Protein AF-A0A828Q0C2-F1 (afdb_monomer)

Foldseek 3Di:
DPPLDDDDVVQFKDWDQDPNDIDIDTPVVSVVVCLQVWDKDKAWQDDPPVVVVVVQVVVCVVVVDHDTDMDIDHDDPDDSDDDDDD

Nearest PDB structures (foldseek):
  1knv-assembly1_B  TM=3.977E-01  e=9.276E-01  Geobacillus stearothermophilus
  3v1z-assembly1_A  TM=3.594E-01  e=3.385E+00  Geobacillus stearothermophilus

Secondary structure (DSSP, 8-state):
---SPPPPGGGTEEEEEETTEEEEEE-HHHHHHHHHTT--EEEES--S-HHHHHHHHHHHHHH-S----EEEE--SSS--SPP---

Sequence (86 aa):
MYKGKKVPKEYYVESYNDLGTLRYKFKEEELYCLMRDGATLIANGIVNEPAIDIFSQEIAKFTKCHIFSSLYVAFNTQRSFKSRLW

Organism: NCBI:txid754256

Structure (mmCIF, N/CA/C/O backbone):
data_AF-A0A828Q0C2-F1
#
_entry.id   AF-A0A828Q0C2-F1
#
loop_
_atom_site.group_PDB
_atom_site.id
_atom_site.type_symbol
_atom_site.label_atom_id
_atom_site.label_alt_id
_atom_site.label_comp_id
_atom_site.label_asym_id
_atom_site.label_entity_id
_atom_site.label_seq_id
_atom_site.pdbx_PDB_ins_code
_atom_site.Cartn_x
_atom_site.Cartn_y
_atom_site.Cartn_z
_atom_site.occupancy
_atom_site.B_iso_or_equiv
_atom_site.auth_seq_id
_atom_site.auth_comp_id
_atom_site.auth_asym_id
_atom_site.auth_atom_id
_atom_site.pdbx_PDB_model_num
ATOM 1 N N . MET A 1 1 ? -0.567 -12.397 -18.618 1.00 44.06 1 MET A N 1
ATOM 2 C CA . MET A 1 1 ? -1.499 -12.862 -17.565 1.00 44.06 1 MET A CA 1
ATOM 3 C C . MET A 1 1 ? -0.693 -13.379 -16.372 1.00 44.06 1 MET A C 1
ATOM 5 O O . MET A 1 1 ? -0.183 -14.498 -16.407 1.00 44.06 1 MET A O 1
ATOM 9 N N . TYR A 1 2 ? -0.488 -12.538 -15.354 1.00 57.34 2 TYR A N 1
ATOM 10 C CA . TYR A 1 2 ? 0.247 -12.896 -14.137 1.00 57.34 2 TYR A CA 1
ATOM 11 C C . TYR A 1 2 ? -0.538 -13.984 -13.390 1.00 57.34 2 TYR A C 1
ATOM 13 O O . TYR A 1 2 ? -1.583 -13.718 -12.811 1.00 57.34 2 TYR A O 1
ATOM 21 N N . LYS A 1 3 ? -0.076 -15.239 -13.470 1.00 57.50 3 LYS A N 1
ATOM 22 C CA . LYS A 1 3 ? -0.750 -16.460 -12.977 1.00 57.50 3 LYS A CA 1
ATOM 23 C C . LYS A 1 3 ? -0.810 -16.544 -11.435 1.00 57.50 3 LYS A C 1
ATOM 25 O O . LYS A 1 3 ? -0.366 -17.533 -10.861 1.00 57.50 3 LYS A O 1
ATOM 30 N N . GLY A 1 4 ? -1.269 -15.493 -10.753 1.00 64.25 4 GLY A N 1
ATOM 31 C CA . GLY A 1 4 ? -1.347 -15.417 -9.288 1.00 64.25 4 GLY A CA 1
ATOM 32 C C . GLY A 1 4 ? 0.008 -15.383 -8.572 1.00 64.25 4 GLY A C 1
ATOM 33 O O . GLY A 1 4 ? 0.070 -15.629 -7.371 1.00 64.25 4 GLY A O 1
ATOM 34 N N . LYS A 1 5 ? 1.104 -15.111 -9.291 1.00 79.38 5 LYS A N 1
ATOM 35 C CA . LYS A 1 5 ? 2.443 -14.986 -8.702 1.00 79.38 5 LYS A CA 1
ATOM 36 C C . LYS A 1 5 ? 2.699 -13.545 -8.272 1.00 79.38 5 LYS A C 1
ATOM 38 O O . LYS A 1 5 ? 2.386 -12.616 -9.013 1.00 79.38 5 LYS A O 1
ATOM 43 N N . LYS A 1 6 ? 3.308 -13.379 -7.096 1.00 83.94 6 LYS A N 1
ATOM 44 C CA . LYS A 1 6 ? 3.757 -12.078 -6.593 1.00 83.94 6 LYS A CA 1
ATOM 45 C C . LYS A 1 6 ? 4.878 -11.544 -7.488 1.00 83.94 6 LYS A C 1
ATOM 47 O O . LYS A 1 6 ? 5.867 -12.241 -7.705 1.00 83.94 6 LYS A O 1
ATOM 52 N N . VAL A 1 7 ? 4.709 -10.326 -7.996 1.00 87.88 7 VAL A N 1
ATOM 53 C CA . VAL A 1 7 ? 5.752 -9.621 -8.750 1.00 87.88 7 VAL A CA 1
ATOM 54 C C . VAL A 1 7 ? 6.809 -9.113 -7.757 1.00 87.88 7 VAL A C 1
ATOM 56 O O . VAL A 1 7 ? 6.421 -8.567 -6.719 1.00 87.88 7 VAL A O 1
ATOM 59 N N . PRO A 1 8 ? 8.117 -9.316 -8.007 1.00 90.38 8 PRO A N 1
ATOM 60 C CA . PRO A 1 8 ? 9.166 -8.787 -7.136 1.00 90.38 8 PRO A CA 1
ATOM 61 C C . PRO A 1 8 ? 9.147 -7.252 -7.104 1.00 90.38 8 PRO A C 1
ATOM 63 O O . PRO A 1 8 ? 8.806 -6.611 -8.100 1.00 90.38 8 PRO A O 1
ATOM 66 N N . LYS A 1 9 ? 9.467 -6.655 -5.948 1.00 89.38 9 LYS A N 1
ATOM 67 C CA . LYS A 1 9 ? 9.295 -5.207 -5.719 1.00 89.38 9 LYS A CA 1
ATOM 68 C C . LYS A 1 9 ? 10.197 -4.367 -6.613 1.00 89.38 9 LYS A C 1
ATOM 70 O O . LYS A 1 9 ? 9.816 -3.276 -7.003 1.00 89.38 9 LYS A O 1
ATOM 75 N N . GLU A 1 10 ? 11.351 -4.896 -6.984 1.00 92.00 10 GLU A N 1
ATOM 76 C CA . GLU A 1 10 ? 12.403 -4.227 -7.752 1.00 92.00 10 GLU A CA 1
ATOM 77 C C . GLU A 1 10 ? 11.933 -3.837 -9.169 1.00 92.00 10 GLU A C 1
ATOM 79 O O . GLU A 1 10 ? 12.482 -2.925 -9.797 1.00 92.00 10 GLU A O 1
ATOM 84 N N . TYR A 1 11 ? 10.881 -4.501 -9.663 1.00 90.81 11 TYR A N 1
ATOM 85 C CA . TYR A 1 11 ? 10.256 -4.207 -10.953 1.00 90.81 11 TYR A CA 1
ATOM 86 C C . TYR A 1 11 ? 9.416 -2.931 -10.942 1.00 90.81 11 TYR A C 1
ATOM 88 O O . TYR A 1 11 ? 9.228 -2.338 -11.996 1.00 90.81 11 TYR A O 1
ATOM 96 N N . TYR A 1 12 ? 8.900 -2.516 -9.785 1.00 91.44 12 TYR A N 1
ATOM 97 C CA . TYR A 1 12 ? 7.942 -1.408 -9.692 1.00 91.44 12 TYR A CA 1
ATOM 98 C C . TYR A 1 12 ? 8.226 -0.435 -8.543 1.00 91.44 12 TYR A C 1
ATOM 100 O O . TYR A 1 12 ? 7.519 0.555 -8.387 1.00 91.44 12 TYR A O 1
ATOM 108 N N . VAL A 1 13 ? 9.260 -0.688 -7.744 1.00 94.31 13 VAL A N 1
ATOM 109 C CA . VAL A 1 13 ? 9.762 0.179 -6.678 1.00 94.31 13 VAL A CA 1
ATOM 110 C C . VAL A 1 13 ? 11.249 0.390 -6.901 1.00 94.31 13 VAL A C 1
ATOM 112 O O . VAL A 1 13 ? 11.993 -0.553 -7.171 1.00 94.31 13 VAL A O 1
ATOM 115 N N . GLU A 1 14 ? 11.690 1.628 -6.748 1.00 94.38 14 GLU A N 1
ATOM 116 C CA . GLU A 1 14 ? 13.100 1.981 -6.687 1.00 94.38 14 GLU A CA 1
ATOM 117 C C . GLU A 1 14 ? 13.441 2.627 -5.353 1.00 94.38 14 GLU A C 1
ATOM 119 O O . GLU A 1 14 ? 12.613 3.301 -4.735 1.00 94.38 14 GLU A O 1
ATOM 124 N N .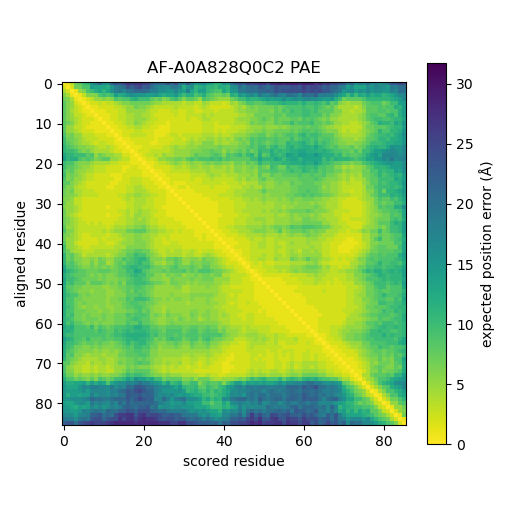 SER A 1 15 ? 14.678 2.412 -4.915 1.00 94.56 15 SER A N 1
ATOM 125 C CA . SER A 1 15 ? 15.252 3.093 -3.765 1.00 94.56 15 SER A CA 1
ATOM 126 C C . SER A 1 15 ? 16.153 4.232 -4.223 1.00 94.56 15 SER A C 1
ATOM 128 O O . SER A 1 15 ? 16.932 4.056 -5.158 1.00 94.56 15 SER A O 1
ATOM 130 N N . TYR A 1 16 ? 16.111 5.362 -3.531 1.00 93.00 16 TYR A N 1
ATOM 131 C CA . TYR A 1 16 ? 16.976 6.507 -3.791 1.00 93.00 16 TYR A CA 1
ATOM 132 C C . TYR A 1 16 ? 17.478 7.106 -2.478 1.00 93.00 16 TYR A C 1
ATOM 134 O O . TYR A 1 16 ? 16.849 6.964 -1.429 1.00 93.00 16 TYR A O 1
ATOM 142 N N . ASN A 1 17 ? 18.645 7.743 -2.530 1.00 94.31 17 ASN A N 1
ATOM 143 C CA . ASN A 1 17 ? 19.210 8.436 -1.381 1.00 94.31 17 ASN A CA 1
ATOM 144 C C . ASN A 1 17 ? 18.699 9.879 -1.371 1.00 94.31 17 ASN A C 1
ATOM 146 O O . ASN A 1 17 ? 18.970 10.639 -2.297 1.00 94.31 17 ASN A O 1
ATOM 150 N N . ASP A 1 18 ? 17.960 10.228 -0.326 1.00 91.56 18 ASP A N 1
ATOM 151 C CA . ASP A 1 18 ? 17.468 11.572 -0.069 1.00 91.56 18 ASP A CA 1
ATOM 152 C C . ASP A 1 18 ? 18.180 12.142 1.161 1.00 91.56 18 ASP A C 1
ATOM 154 O O . ASP A 1 18 ? 17.830 11.821 2.299 1.00 91.56 18 ASP A O 1
ATOM 158 N N . LEU A 1 19 ? 19.231 12.938 0.932 1.00 93.75 19 LEU A N 1
ATOM 159 C CA . LEU A 1 19 ? 20.019 13.606 1.979 1.00 93.75 19 LEU A CA 1
ATOM 160 C C . LEU A 1 19 ? 20.508 12.657 3.096 1.00 93.75 19 LEU A C 1
ATOM 162 O O . LEU A 1 19 ? 20.466 12.986 4.279 1.00 93.75 19 LEU A O 1
ATOM 166 N N . GLY A 1 20 ? 20.956 11.454 2.726 1.00 93.12 20 GLY A N 1
ATOM 167 C CA . GLY A 1 20 ? 21.414 10.416 3.657 1.00 93.12 20 GLY A CA 1
ATOM 168 C C . GLY A 1 20 ? 20.310 9.472 4.142 1.00 93.12 20 GLY A C 1
ATOM 169 O O . GLY A 1 20 ? 20.605 8.494 4.827 1.00 93.12 20 GLY A O 1
ATOM 170 N N . THR A 1 21 ? 19.055 9.715 3.765 1.00 92.00 21 THR A N 1
ATOM 171 C CA . THR A 1 21 ? 17.915 8.849 4.081 1.00 92.00 21 THR A CA 1
ATOM 172 C C . THR A 1 21 ? 17.572 7.977 2.879 1.00 92.00 21 THR A C 1
ATOM 174 O O . THR A 1 21 ? 17.260 8.482 1.803 1.00 92.00 21 THR A O 1
ATOM 177 N N . LEU A 1 22 ? 17.586 6.653 3.048 1.00 94.00 22 LEU A N 1
ATOM 178 C CA . LEU A 1 22 ? 17.120 5.733 2.009 1.00 94.00 22 LEU A CA 1
ATOM 179 C C . LEU A 1 22 ? 15.594 5.823 1.889 1.00 94.00 22 LEU A C 1
ATOM 181 O O . LEU A 1 22 ? 14.869 5.439 2.808 1.00 94.00 22 LEU A O 1
ATOM 185 N N . ARG A 1 23 ? 15.110 6.318 0.752 1.00 93.44 23 ARG A N 1
ATOM 186 C CA . ARG A 1 23 ? 13.685 6.424 0.431 1.00 93.44 23 ARG A CA 1
ATOM 187 C C . ARG A 1 23 ? 13.313 5.499 -0.713 1.00 93.44 23 ARG A C 1
ATOM 189 O O . ARG A 1 23 ? 14.173 5.030 -1.452 1.00 93.44 23 ARG A O 1
ATOM 196 N N . TYR A 1 24 ? 12.016 5.249 -0.848 1.00 92.88 24 TYR A N 1
ATOM 197 C CA . TYR A 1 24 ? 11.454 4.392 -1.881 1.00 92.88 24 TYR A CA 1
ATOM 198 C C . TYR A 1 24 ? 10.374 5.149 -2.640 1.00 92.88 24 TYR A C 1
ATOM 200 O O . TYR A 1 24 ? 9.574 5.854 -2.026 1.00 92.88 24 TYR A O 1
ATOM 208 N N . LYS A 1 25 ? 10.332 4.980 -3.959 1.00 93.56 25 LYS A N 1
ATOM 209 C CA . LYS A 1 25 ? 9.233 5.469 -4.796 1.00 93.56 25 LYS A CA 1
ATOM 210 C C . LYS A 1 25 ? 8.802 4.416 -5.799 1.00 93.56 25 LYS A C 1
ATOM 212 O O . LYS A 1 25 ? 9.563 3.502 -6.117 1.00 93.56 25 LYS A O 1
ATOM 217 N N . PHE A 1 26 ? 7.563 4.529 -6.264 1.00 93.88 26 PHE A N 1
ATOM 218 C CA . PHE A 1 26 ? 7.091 3.697 -7.358 1.00 93.88 26 PHE A CA 1
ATOM 219 C C . PHE A 1 26 ? 7.740 4.142 -8.663 1.00 93.88 26 PHE A C 1
ATOM 221 O O . PHE A 1 26 ? 7.866 5.337 -8.929 1.00 93.88 26 PHE A O 1
ATOM 228 N N . LYS A 1 27 ? 8.108 3.163 -9.483 1.00 94.75 27 LYS A N 1
ATOM 229 C CA . LYS A 1 27 ? 8.372 3.390 -10.897 1.00 94.75 27 LYS A CA 1
ATOM 230 C C . LYS A 1 27 ? 7.013 3.403 -11.591 1.00 94.75 27 LYS A C 1
ATOM 232 O O . LYS A 1 27 ? 6.413 2.348 -11.801 1.00 94.75 27 LYS A O 1
ATOM 237 N N . GLU A 1 28 ? 6.445 4.596 -11.754 1.00 92.75 28 GLU A N 1
ATOM 238 C CA . GLU A 1 28 ? 5.029 4.755 -12.106 1.00 92.75 28 GLU A CA 1
ATOM 239 C C . GLU A 1 28 ? 4.687 4.073 -13.432 1.00 92.75 28 GLU A C 1
ATOM 241 O O . GLU A 1 28 ? 3.710 3.330 -13.495 1.00 92.75 28 GLU A O 1
ATOM 246 N N . GLU A 1 29 ? 5.507 4.261 -14.467 1.00 92.94 29 GLU A N 1
ATOM 247 C CA . GLU A 1 29 ? 5.267 3.684 -15.792 1.00 92.94 29 GLU A CA 1
ATOM 248 C C . GLU A 1 29 ? 5.232 2.152 -15.746 1.00 92.94 29 GLU A C 1
ATOM 250 O O . GLU A 1 29 ? 4.294 1.535 -16.254 1.00 92.94 29 GLU A O 1
ATOM 255 N N . GLU A 1 30 ? 6.199 1.527 -15.077 1.00 93.25 30 GLU A N 1
ATOM 256 C CA . GLU A 1 30 ? 6.293 0.080 -14.918 1.00 93.25 30 GLU A CA 1
ATOM 257 C C . GLU A 1 30 ? 5.145 -0.456 -14.069 1.00 93.25 30 GLU A C 1
ATOM 259 O O . GLU A 1 30 ? 4.537 -1.469 -14.420 1.00 93.25 30 GLU A O 1
ATOM 264 N N . LEU A 1 31 ? 4.795 0.239 -12.983 1.00 91.69 31 LEU A N 1
ATOM 265 C CA . LEU A 1 31 ? 3.646 -0.110 -12.154 1.00 91.69 31 LEU A CA 1
ATOM 266 C C . LEU A 1 31 ? 2.348 -0.085 -12.973 1.00 91.69 31 LEU A C 1
ATOM 268 O O . LEU A 1 31 ? 1.584 -1.051 -12.942 1.00 91.69 31 LEU A O 1
ATOM 272 N N . TYR A 1 32 ? 2.106 0.980 -13.739 1.00 90.00 32 TYR A N 1
ATOM 273 C CA . TYR A 1 32 ? 0.918 1.088 -14.582 1.00 90.00 32 TYR A CA 1
ATOM 274 C C . TYR A 1 32 ? 0.907 0.051 -15.708 1.00 90.00 32 TYR A C 1
ATOM 276 O O . TYR A 1 32 ? -0.152 -0.520 -15.983 1.00 90.00 32 TYR A O 1
ATOM 284 N N . CYS A 1 33 ? 2.055 -0.245 -16.326 1.00 90.31 33 CYS A N 1
ATOM 285 C CA . CYS A 1 33 ? 2.176 -1.324 -17.310 1.00 90.31 33 CYS A CA 1
ATOM 286 C C . CYS A 1 33 ? 1.782 -2.673 -16.698 1.00 90.31 33 CYS A C 1
ATOM 288 O O . CYS A 1 33 ? 0.916 -3.363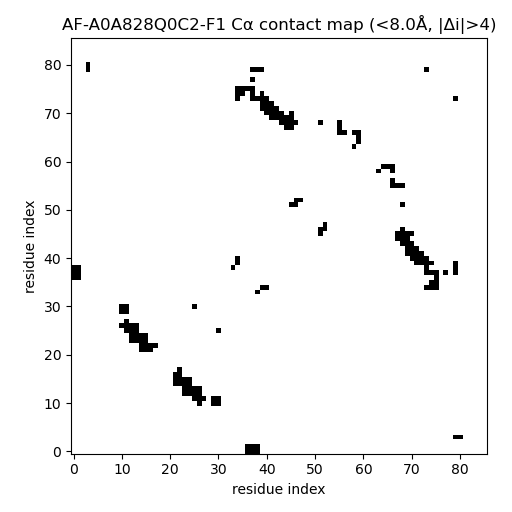 -17.235 1.00 90.31 33 CYS A O 1
ATOM 290 N N . LEU A 1 34 ? 2.321 -3.006 -15.519 1.00 89.00 34 LEU A N 1
ATOM 291 C CA . LEU A 1 34 ? 1.965 -4.228 -14.793 1.00 89.00 34 L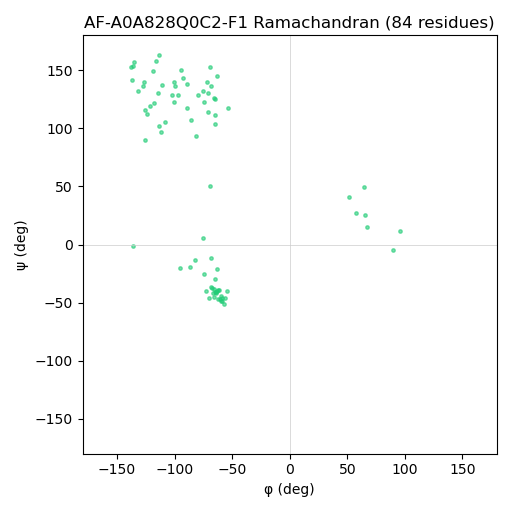EU A CA 1
ATOM 292 C C . LEU A 1 34 ? 0.457 -4.309 -14.530 1.00 89.00 34 LEU A C 1
ATOM 294 O O . LEU A 1 34 ? -0.162 -5.353 -14.750 1.00 89.00 34 LEU A O 1
ATOM 298 N N . MET A 1 35 ? -0.148 -3.216 -14.059 1.00 87.31 35 MET A N 1
ATOM 299 C CA . MET A 1 35 ? -1.578 -3.194 -13.750 1.00 87.31 35 MET A CA 1
ATOM 300 C C . MET A 1 35 ? -2.454 -3.306 -15.005 1.00 87.31 35 MET A C 1
ATOM 302 O O . MET A 1 35 ? -3.484 -3.984 -14.973 1.00 87.31 35 MET A O 1
ATOM 306 N N . ARG A 1 36 ? -2.037 -2.700 -16.125 1.00 87.06 36 ARG A N 1
ATOM 307 C CA . ARG A 1 36 ? -2.694 -2.851 -17.434 1.00 87.06 36 ARG A CA 1
ATOM 308 C C . ARG A 1 36 ? -2.640 -4.302 -17.920 1.00 87.06 36 ARG A C 1
ATOM 310 O O . ARG A 1 36 ? -3.652 -4.836 -18.377 1.00 87.06 36 ARG A O 1
ATOM 317 N N . ASP A 1 37 ? -1.516 -4.974 -17.694 1.00 86.38 37 ASP A N 1
ATOM 318 C CA . ASP A 1 37 ? -1.293 -6.385 -18.037 1.00 86.38 37 ASP A CA 1
ATOM 319 C C . ASP A 1 37 ? -2.005 -7.379 -17.094 1.00 86.38 37 ASP A C 1
ATOM 321 O O . ASP A 1 37 ? -1.852 -8.607 -17.207 1.00 86.38 37 ASP A O 1
ATOM 325 N N . GLY A 1 38 ? -2.820 -6.859 -16.171 1.00 83.00 38 GLY A N 1
ATOM 326 C CA . GLY A 1 38 ? -3.688 -7.625 -15.281 1.00 83.00 38 GLY A CA 1
ATOM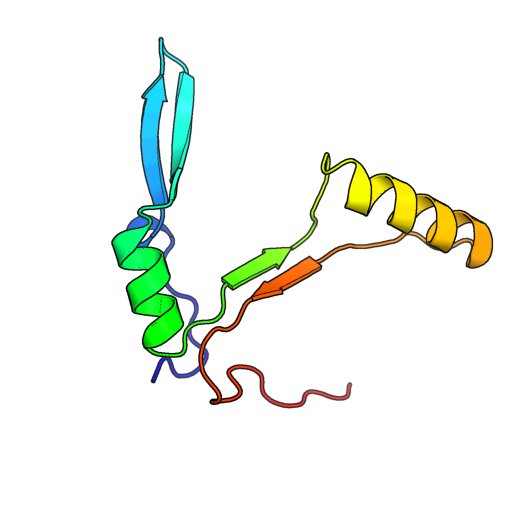 327 C C . GLY A 1 38 ? -3.099 -7.899 -13.897 1.00 83.00 38 GLY A C 1
ATOM 328 O O . GLY A 1 38 ? -3.651 -8.720 -13.158 1.00 83.00 38 GLY A O 1
ATOM 329 N N . ALA A 1 39 ? -1.995 -7.249 -13.518 1.00 86.62 39 ALA A N 1
ATOM 330 C CA . ALA A 1 39 ? -1.551 -7.262 -12.129 1.00 86.62 39 ALA A CA 1
ATOM 331 C C . ALA A 1 39 ? -2.513 -6.454 -11.240 1.00 86.62 39 ALA A C 1
ATOM 333 O O . ALA A 1 39 ? -3.165 -5.506 -11.677 1.00 86.62 39 ALA A O 1
ATOM 334 N N . THR A 1 40 ? -2.584 -6.823 -9.965 1.00 88.00 40 THR A N 1
ATOM 335 C CA . THR A 1 40 ? -3.321 -6.070 -8.946 1.00 88.00 40 THR A CA 1
ATOM 336 C C . THR A 1 40 ? -2.341 -5.525 -7.932 1.00 88.00 40 THR A C 1
ATOM 338 O O . THR A 1 40 ? -1.518 -6.270 -7.396 1.00 88.00 40 THR A O 1
ATOM 341 N N . LEU A 1 41 ? -2.458 -4.232 -7.652 1.00 89.06 41 LEU A N 1
ATOM 342 C CA . LEU A 1 41 ? -1.750 -3.603 -6.555 1.00 89.06 41 LEU A CA 1
ATOM 343 C C . LEU A 1 41 ? -2.489 -3.902 -5.249 1.00 89.06 41 LEU A C 1
ATOM 345 O O . LEU A 1 41 ? -3.697 -3.692 -5.147 1.00 89.06 41 LEU A O 1
ATOM 349 N N . ILE A 1 42 ? -1.748 -4.395 -4.259 1.00 88.56 42 ILE A N 1
ATOM 350 C CA . ILE A 1 42 ? -2.263 -4.706 -2.927 1.00 88.56 42 ILE A CA 1
ATOM 351 C C . ILE A 1 42 ? -1.472 -3.883 -1.914 1.00 88.56 42 ILE A C 1
ATOM 353 O O . ILE A 1 42 ? -0.256 -4.054 -1.801 1.00 88.56 42 ILE A O 1
ATOM 357 N N . ALA A 1 43 ? -2.163 -3.027 -1.167 1.00 88.62 43 ALA A N 1
ATOM 358 C CA . ALA A 1 43 ? -1.611 -2.303 -0.029 1.00 88.62 43 ALA A CA 1
ATOM 359 C C . ALA A 1 43 ? -2.291 -2.803 1.251 1.00 88.62 43 ALA A C 1
ATOM 361 O O . ALA A 1 43 ? -3.433 -2.457 1.537 1.00 88.62 43 ALA A O 1
ATOM 362 N N . ASN A 1 44 ? -1.592 -3.660 1.995 1.00 88.06 44 ASN A N 1
ATOM 363 C CA . ASN A 1 44 ? -2.091 -4.241 3.242 1.00 88.06 44 ASN A CA 1
ATOM 364 C C . ASN A 1 44 ? -1.661 -3.400 4.440 1.00 88.06 44 ASN A C 1
ATOM 366 O O . ASN A 1 44 ? -0.515 -2.955 4.482 1.00 88.06 44 ASN A O 1
ATOM 370 N N . GLY A 1 45 ? -2.537 -3.285 5.438 1.00 87.19 45 GLY A N 1
ATOM 371 C CA . GLY A 1 45 ? -2.217 -2.610 6.695 1.00 87.19 45 GLY A CA 1
ATOM 372 C C . GLY A 1 45 ? -1.952 -1.127 6.484 1.00 87.19 45 GLY A C 1
ATOM 373 O O . GLY A 1 45 ? -0.917 -0.620 6.908 1.00 87.19 45 GLY A O 1
ATOM 374 N N . ILE A 1 46 ? -2.859 -0.457 5.772 1.00 89.00 46 ILE A N 1
ATOM 375 C CA . ILE A 1 46 ? -2.760 0.986 5.576 1.00 89.00 46 ILE A CA 1
ATOM 376 C C . ILE A 1 46 ? -2.913 1.659 6.936 1.00 89.00 46 ILE A C 1
ATOM 378 O O . ILE A 1 46 ? -3.885 1.412 7.647 1.00 89.00 46 ILE A O 1
ATOM 382 N N . VAL A 1 47 ? -1.920 2.475 7.270 1.00 82.56 47 VAL A N 1
ATOM 383 C CA . VAL A 1 47 ? -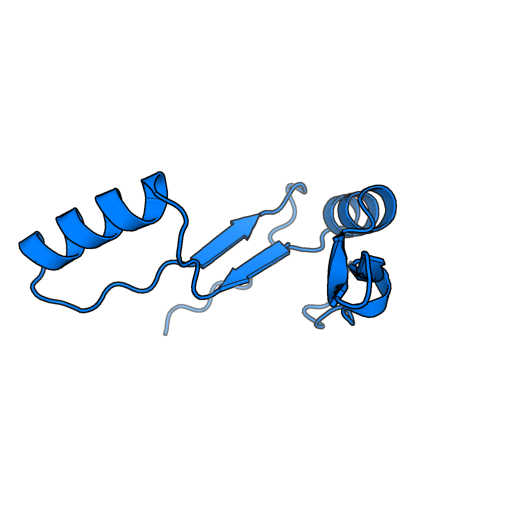1.811 3.250 8.504 1.00 82.56 47 VAL A CA 1
ATOM 384 C C . VAL A 1 47 ? -1.348 4.656 8.142 1.00 82.56 47 VAL A C 1
ATOM 386 O O . VAL A 1 47 ? -0.645 4.823 7.142 1.00 82.56 47 VAL A O 1
ATOM 389 N N . ASN A 1 48 ? -1.684 5.645 8.970 1.00 82.88 48 ASN A N 1
ATOM 390 C CA . ASN A 1 48 ? -1.315 7.051 8.778 1.00 82.88 48 ASN A CA 1
ATOM 391 C C . ASN A 1 48 ? -1.947 7.703 7.536 1.00 82.88 48 ASN A C 1
ATOM 393 O O . ASN A 1 48 ? -1.393 8.664 7.005 1.00 82.88 48 ASN A O 1
ATOM 397 N N . GLU A 1 49 ? -3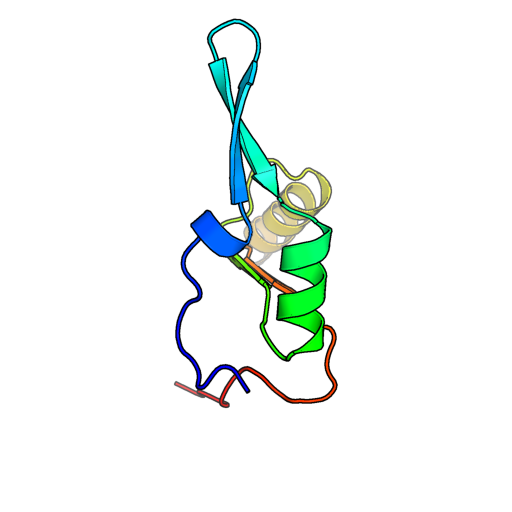.091 7.196 7.077 1.00 91.25 49 GLU A N 1
ATOM 398 C CA . GLU A 1 49 ? -3.897 7.853 6.046 1.00 91.25 49 GLU A CA 1
ATOM 399 C C . GLU A 1 49 ? -5.163 8.408 6.715 1.00 91.25 49 GLU A C 1
ATOM 401 O O . GLU A 1 49 ? -6.057 7.622 7.042 1.00 91.25 49 GLU A O 1
ATOM 406 N N . PRO A 1 50 ? -5.273 9.735 6.942 1.00 92.69 50 PRO A N 1
ATOM 407 C CA . PRO A 1 50 ? -6.286 10.312 7.830 1.00 92.69 50 PRO A CA 1
ATOM 408 C C . PRO A 1 50 ? -7.721 9.902 7.499 1.00 92.69 50 PRO A C 1
ATOM 410 O O . PRO A 1 50 ? -8.505 9.611 8.401 1.00 92.69 50 PRO A O 1
ATOM 413 N N . ALA A 1 51 ? -8.066 9.835 6.211 1.00 92.69 51 ALA A N 1
ATOM 414 C CA . ALA A 1 51 ? -9.401 9.437 5.778 1.00 92.69 51 ALA A CA 1
ATOM 415 C C . ALA A 1 51 ? -9.717 7.975 6.139 1.00 92.69 51 ALA A C 1
ATOM 417 O O . ALA A 1 51 ? -10.821 7.666 6.591 1.00 92.69 51 ALA A O 1
ATOM 418 N N . ILE A 1 52 ? -8.739 7.079 5.977 1.00 92.12 52 ILE A N 1
ATOM 419 C CA . ILE A 1 52 ? -8.880 5.657 6.310 1.00 92.12 52 ILE A CA 1
ATOM 420 C C . ILE A 1 52 ? -8.891 5.474 7.826 1.00 92.12 52 ILE A C 1
ATOM 422 O O . ILE A 1 52 ? -9.692 4.690 8.335 1.00 92.12 52 ILE A O 1
ATOM 426 N N . ASP A 1 53 ? -8.049 6.207 8.551 1.00 91.62 53 ASP A N 1
ATOM 427 C CA . ASP A 1 53 ? -7.936 6.109 10.004 1.00 91.62 53 ASP A CA 1
ATOM 428 C C . ASP A 1 53 ? -9.217 6.585 10.702 1.00 91.62 53 ASP A C 1
ATOM 430 O O . ASP A 1 53 ? -9.730 5.880 11.573 1.00 91.62 53 ASP A O 1
ATOM 434 N N . ILE A 1 54 ? -9.789 7.722 10.282 1.00 93.75 54 ILE A N 1
ATOM 435 C CA . ILE A 1 54 ? -11.068 8.230 10.812 1.00 93.75 54 ILE A CA 1
ATOM 436 C C . ILE A 1 54 ? -12.169 7.185 10.623 1.00 93.75 54 ILE A C 1
ATOM 438 O O . ILE A 1 54 ? -12.831 6.794 11.587 1.00 93.75 54 ILE A O 1
ATOM 442 N N . PHE A 1 55 ? -12.317 6.671 9.403 1.00 93.19 55 PHE A N 1
ATOM 443 C CA . PHE A 1 55 ? -13.351 5.689 9.092 1.00 93.19 55 PHE A CA 1
ATOM 444 C C . PHE A 1 55 ? -13.146 4.370 9.854 1.00 93.19 55 PHE A C 1
ATOM 446 O O . PHE A 1 55 ? -14.086 3.795 10.405 1.00 93.19 55 PHE A O 1
ATOM 453 N N . SER A 1 56 ? -11.895 3.914 9.966 1.00 92.25 56 SER A N 1
ATOM 454 C CA . SER A 1 56 ? -11.542 2.714 10.730 1.00 92.25 56 SER A CA 1
ATOM 455 C C . SER A 1 56 ? -11.890 2.873 12.212 1.00 92.25 56 SER A C 1
ATOM 457 O O . SER A 1 56 ? -12.405 1.938 12.822 1.00 92.25 56 SER A O 1
ATOM 459 N N . GLN A 1 57 ? -11.673 4.055 12.798 1.00 92.31 57 GLN A N 1
ATOM 460 C CA . GLN A 1 57 ? -12.035 4.329 14.190 1.00 92.31 57 GLN A CA 1
ATOM 461 C C . GLN A 1 57 ? -13.549 4.353 14.419 1.00 92.31 57 GLN A C 1
ATOM 463 O O . GLN A 1 57 ? -14.008 3.886 15.463 1.00 92.31 57 GLN A O 1
ATOM 468 N N . GLU A 1 58 ? -14.335 4.875 13.477 1.00 94.94 58 GLU A N 1
ATOM 469 C CA . GLU A 1 58 ? -15.800 4.852 13.567 1.00 94.94 58 GLU A CA 1
ATOM 470 C C . GLU A 1 58 ? -16.335 3.416 13.578 1.00 94.94 58 GLU A C 1
ATOM 472 O O . GLU A 1 58 ? -17.105 3.043 14.469 1.00 94.94 58 GLU A O 1
ATOM 477 N N . ILE A 1 59 ? -15.848 2.573 12.662 1.00 93.88 59 ILE A N 1
ATOM 478 C CA . ILE A 1 59 ? -16.212 1.152 12.621 1.00 93.88 59 ILE A CA 1
ATOM 479 C C . ILE A 1 59 ? -15.724 0.435 13.883 1.00 93.88 59 ILE A C 1
ATOM 481 O O . ILE A 1 59 ? -16.467 -0.364 14.456 1.00 93.88 59 ILE A O 1
ATOM 485 N N . ALA A 1 60 ? -14.510 0.723 14.360 1.00 94.31 60 ALA A N 1
ATOM 486 C CA . ALA A 1 60 ? -13.972 0.125 15.581 1.00 94.31 60 ALA A CA 1
ATOM 487 C C . ALA A 1 60 ? -14.850 0.441 16.802 1.00 94.31 60 ALA A C 1
ATOM 489 O O . ALA A 1 60 ? -15.162 -0.453 17.586 1.00 94.31 60 ALA A O 1
ATOM 490 N N . LYS A 1 61 ? -15.303 1.695 16.947 1.00 95.94 61 LYS A N 1
ATOM 491 C CA . LYS A 1 61 ? -16.203 2.114 18.036 1.00 95.94 61 LYS A CA 1
ATOM 492 C C . LYS A 1 61 ? -17.554 1.408 17.965 1.00 95.94 61 LYS A C 1
ATOM 494 O O . LYS A 1 61 ? -18.080 1.005 19.000 1.00 95.94 61 LYS A O 1
ATOM 499 N N . PHE A 1 62 ? -18.097 1.244 16.760 1.00 95.81 62 PHE A N 1
ATOM 500 C CA . PHE A 1 62 ? -19.372 0.565 16.546 1.00 95.81 62 PHE A CA 1
ATOM 501 C C . PHE A 1 62 ? -19.287 -0.948 16.807 1.00 95.81 62 PHE A C 1
ATOM 503 O O . PHE A 1 62 ? -20.127 -1.513 17.502 1.00 95.81 62 PHE A O 1
ATOM 510 N N . THR A 1 63 ? -18.255 -1.604 16.276 1.0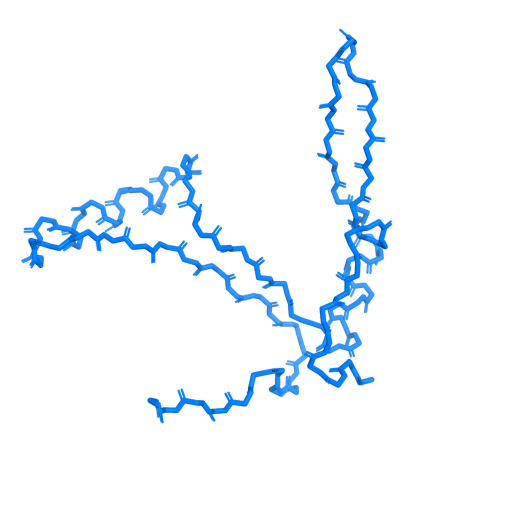0 95.00 63 THR A N 1
ATOM 511 C CA . THR A 1 63 ? -18.093 -3.069 16.326 1.00 95.00 63 THR A CA 1
ATOM 512 C C . THR A 1 63 ? -17.407 -3.574 17.595 1.00 95.00 63 THR A C 1
ATOM 514 O O . THR A 1 63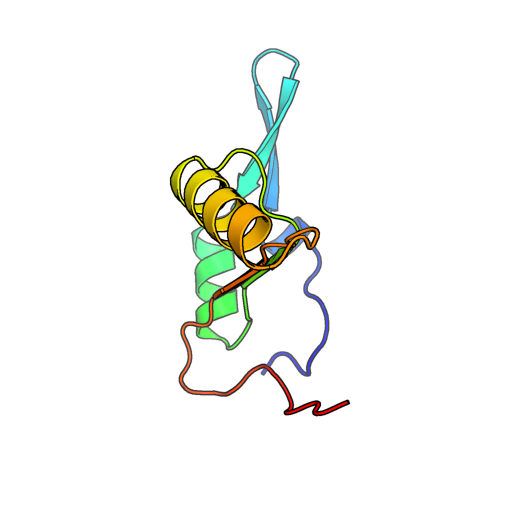 ? -17.532 -4.750 17.922 1.00 95.00 63 THR A O 1
ATOM 517 N N . LYS A 1 64 ? -16.684 -2.703 18.313 1.00 93.25 64 LYS A N 1
ATOM 518 C CA . LYS A 1 64 ? -15.763 -3.050 19.412 1.00 93.25 64 LYS A CA 1
ATOM 519 C C . LYS A 1 64 ? -14.653 -4.025 18.993 1.00 93.25 64 LYS A C 1
ATOM 521 O O . LYS A 1 64 ? -14.131 -4.767 19.824 1.00 93.25 64 LYS A O 1
ATOM 526 N N . CYS A 1 65 ? -14.281 -4.023 17.715 1.00 91.88 65 CYS A N 1
ATOM 527 C CA . CYS A 1 65 ? -13.230 -4.872 17.163 1.00 91.88 65 CYS A CA 1
ATOM 528 C C . CYS A 1 65 ? -12.054 -4.046 16.633 1.00 91.88 65 CYS A C 1
ATOM 530 O O . CYS A 1 65 ? -12.194 -2.876 16.279 1.00 91.88 65 CYS A O 1
ATOM 532 N N . HIS A 1 66 ? -10.889 -4.689 16.546 1.00 88.56 66 HIS A N 1
ATOM 533 C CA . HIS A 1 66 ? -9.738 -4.127 15.849 1.00 88.56 66 HIS A C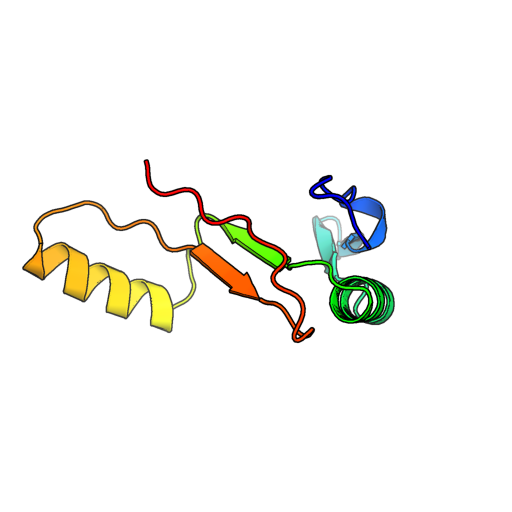A 1
ATOM 534 C C . HIS A 1 66 ? -9.990 -4.132 14.335 1.00 88.56 66 HIS A C 1
ATOM 536 O O . HIS A 1 66 ? -10.357 -5.164 13.771 1.00 88.56 66 HIS A O 1
ATOM 542 N N . ILE A 1 67 ? -9.760 -2.996 13.676 1.00 91.75 67 ILE A N 1
ATOM 543 C CA . ILE A 1 67 ? -9.964 -2.836 12.233 1.00 91.75 67 ILE A CA 1
ATOM 544 C C . ILE A 1 67 ? -8.632 -2.965 11.503 1.00 91.75 67 ILE A C 1
ATOM 546 O O . ILE A 1 67 ? -7.612 -2.441 11.942 1.00 91.75 67 ILE A O 1
ATOM 550 N N . PHE A 1 68 ? -8.641 -3.693 10.388 1.00 90.31 68 PHE A N 1
ATOM 551 C CA . PHE A 1 68 ? -7.483 -3.863 9.521 1.00 90.31 68 PHE A CA 1
ATOM 552 C C . PHE A 1 68 ? -7.841 -3.427 8.102 1.00 90.31 68 PHE A C 1
ATOM 554 O O . PHE A 1 68 ? -8.644 -4.074 7.428 1.00 90.31 68 PHE A O 1
ATOM 561 N N . SER A 1 69 ? -7.235 -2.331 7.653 1.00 91.56 69 SER A N 1
ATOM 562 C CA . SER A 1 69 ? -7.543 -1.710 6.366 1.00 91.56 69 SER A CA 1
ATOM 563 C C . SER A 1 69 ? -6.555 -2.163 5.296 1.00 91.56 69 SER A C 1
ATOM 565 O O . SER A 1 69 ? -5.338 -2.127 5.483 1.00 91.56 69 SER A O 1
ATOM 567 N N . SER A 1 70 ? -7.082 -2.633 4.167 1.00 90.56 70 SER A N 1
ATOM 568 C CA . SER A 1 70 ? -6.294 -3.043 3.001 1.00 90.56 70 SER A CA 1
ATOM 569 C C . SER A 1 70 ? -6.944 -2.529 1.724 1.00 90.56 70 SER A C 1
ATOM 571 O O . SER A 1 70 ? -8.166 -2.556 1.596 1.00 90.56 70 SER A O 1
ATOM 573 N N . LEU A 1 71 ? -6.123 -2.093 0.774 1.00 89.25 71 LEU A N 1
ATOM 574 C CA . LEU A 1 71 ? -6.554 -1.601 -0.528 1.00 89.25 71 LEU A CA 1
ATOM 575 C C . LEU A 1 71 ? -6.134 -2.570 -1.628 1.00 89.25 71 LEU A C 1
ATOM 577 O O . LEU A 1 71 ? -5.001 -3.054 -1.665 1.00 89.25 71 LEU A O 1
ATOM 581 N N . TYR A 1 72 ? -7.056 -2.789 -2.557 1.00 89.31 72 TYR A N 1
ATOM 582 C CA . TYR A 1 72 ? -6.875 -3.622 -3.733 1.00 89.31 72 TYR A CA 1
ATOM 583 C C . TYR A 1 72 ? -7.228 -2.795 -4.967 1.00 89.31 72 TYR A C 1
ATOM 585 O O . TYR A 1 72 ? -8.379 -2.395 -5.126 1.00 89.31 72 TYR A O 1
ATOM 593 N N . VAL A 1 73 ? -6.249 -2.535 -5.836 1.00 88.50 73 VAL A N 1
ATOM 594 C CA . VAL A 1 73 ? -6.443 -1.740 -7.057 1.00 88.50 73 VAL A CA 1
ATOM 595 C C . VAL A 1 73 ? -6.159 -2.598 -8.283 1.00 88.50 73 VAL A C 1
ATOM 597 O O . VAL A 1 73 ? -5.057 -3.124 -8.451 1.00 88.50 73 VAL A O 1
ATOM 600 N N . ALA A 1 74 ? -7.151 -2.721 -9.160 1.00 84.75 74 ALA A N 1
ATOM 601 C CA . ALA A 1 74 ? -7.043 -3.422 -10.433 1.00 84.75 74 ALA A CA 1
ATOM 602 C C . ALA A 1 74 ? -7.620 -2.543 -11.551 1.00 84.75 74 ALA A C 1
ATOM 604 O O . ALA A 1 74 ? -8.715 -2.008 -11.405 1.00 84.75 74 ALA A O 1
ATOM 605 N N . PHE A 1 75 ? -6.882 -2.397 -12.655 1.00 77.50 75 PHE A N 1
ATOM 606 C CA . PHE A 1 75 ? -7.304 -1.590 -13.811 1.00 77.50 75 PHE A CA 1
ATOM 607 C C . PHE A 1 75 ? -7.979 -2.406 -14.919 1.00 77.50 75 PHE A C 1
ATOM 609 O O . PHE A 1 75 ? -8.671 -1.846 -15.763 1.00 77.50 75 PHE A O 1
ATOM 616 N N . ASN A 1 76 ? -7.768 -3.721 -14.949 1.00 68.00 76 ASN A N 1
ATOM 617 C CA . ASN A 1 76 ? -8.281 -4.575 -16.012 1.00 68.00 76 ASN A CA 1
ATOM 618 C C . ASN A 1 76 ? -9.639 -5.190 -15.617 1.00 68.00 76 ASN A C 1
ATOM 620 O O . ASN A 1 76 ? -9.892 -5.465 -14.447 1.00 68.00 76 ASN A O 1
ATOM 624 N N . THR A 1 77 ? -10.502 -5.453 -16.600 1.00 62.72 77 THR A N 1
ATOM 625 C CA . THR A 1 77 ? -11.784 -6.163 -16.423 1.00 62.72 77 THR A CA 1
ATOM 626 C C . THR A 1 77 ? -11.594 -7.640 -16.061 1.00 62.72 77 THR A C 1
ATOM 628 O O . THR A 1 77 ? -12.538 -8.317 -15.647 1.00 62.72 77 THR A O 1
ATOM 631 N N . GLN A 1 78 ? -10.369 -8.156 -16.188 1.00 60.69 78 GLN A N 1
ATOM 632 C CA . GLN A 1 78 ? -9.996 -9.499 -15.762 1.00 60.69 78 GLN A CA 1
ATOM 633 C C . GLN A 1 78 ? -9.878 -9.572 -14.233 1.00 60.69 78 GLN A C 1
ATOM 635 O O . GLN A 1 78 ? -9.082 -8.866 -13.619 1.00 60.69 78 GLN A O 1
ATOM 640 N N . ARG A 1 79 ? -10.650 -10.467 -13.602 1.00 56.28 79 ARG A N 1
ATOM 641 C CA . ARG A 1 79 ? -10.543 -10.739 -12.161 1.00 56.28 79 ARG A CA 1
ATOM 642 C C . ARG A 1 79 ? -9.181 -11.359 -11.839 1.00 56.28 79 ARG A C 1
ATOM 644 O O . ARG A 1 79 ? -8.939 -12.519 -12.163 1.00 56.28 79 ARG A O 1
ATOM 651 N N . SER A 1 80 ? -8.330 -10.621 -11.135 1.00 55.84 80 SER A N 1
ATOM 652 C CA . SER A 1 80 ? -7.033 -11.127 -10.660 1.00 55.84 80 SER A CA 1
ATOM 653 C C . SER A 1 80 ? -7.132 -11.932 -9.355 1.00 55.84 80 SER A C 1
ATOM 655 O O . SER A 1 80 ? -6.198 -12.652 -9.005 1.00 55.84 80 SER A O 1
ATOM 657 N N . PHE A 1 81 ? -8.271 -11.871 -8.653 1.00 59.28 81 PHE A N 1
ATOM 658 C CA . PHE A 1 81 ? -8.546 -12.693 -7.472 1.00 59.28 81 PHE A CA 1
ATOM 659 C C . PHE A 1 81 ? -9.468 -13.863 -7.807 1.00 59.28 81 PHE A C 1
ATOM 661 O O . PHE A 1 81 ? -10.558 -13.689 -8.357 1.00 59.28 81 PHE A O 1
ATOM 668 N N . LYS A 1 82 ? -9.051 -15.070 -7.413 1.00 57.03 82 LYS A N 1
ATOM 669 C CA . LYS A 1 82 ? -9.966 -16.208 -7.297 1.00 57.03 82 LYS A CA 1
ATOM 670 C C . LYS A 1 82 ? -10.919 -15.941 -6.134 1.00 57.03 82 LYS A C 1
ATOM 672 O O . LYS A 1 82 ? -10.469 -15.536 -5.065 1.00 57.03 82 LYS A O 1
ATOM 677 N N . SER A 1 83 ? -12.207 -16.221 -6.335 1.00 51.28 83 SER A N 1
ATOM 678 C CA . SER A 1 83 ? -13.149 -16.362 -5.223 1.00 51.28 83 SER A CA 1
ATOM 679 C C . SER A 1 83 ? -12.571 -17.387 -4.248 1.00 51.28 83 SER A C 1
ATOM 681 O O . SER A 1 83 ? -12.319 -18.534 -4.620 1.00 51.28 83 SER A O 1
ATOM 683 N N . ARG A 1 84 ? -12.289 -16.943 -3.029 1.00 47.56 84 ARG A N 1
ATOM 684 C CA . ARG A 1 84 ? -11.951 -17.808 -1.909 1.00 47.56 84 ARG A CA 1
ATOM 685 C C . ARG A 1 84 ? -12.920 -17.423 -0.800 1.00 47.56 84 ARG A C 1
ATOM 687 O O . ARG A 1 84 ? -12.696 -16.458 -0.082 1.00 47.56 84 ARG A O 1
ATOM 694 N N . LEU A 1 85 ? -14.063 -18.100 -0.782 1.00 38.69 85 LEU A N 1
ATOM 695 C CA . LEU A 1 85 ? -14.957 -18.119 0.367 1.00 38.69 85 LEU A CA 1
ATOM 696 C C . LEU A 1 85 ? -14.431 -19.226 1.276 1.00 38.69 85 LEU A C 1
ATOM 698 O O . LEU A 1 85 ? -14.569 -20.385 0.906 1.00 38.69 85 LEU A O 1
ATOM 702 N N . TRP A 1 86 ? -13.822 -18.807 2.388 1.00 34.75 86 TRP A N 1
ATOM 703 C CA . TRP A 1 86 ? -13.390 -19.611 3.539 1.00 34.75 86 TRP A CA 1
ATOM 704 C C . TRP A 1 86 ? -12.408 -20.753 3.230 1.00 34.75 86 TRP A C 1
ATOM 706 O O . TRP A 1 86 ? -12.807 -21.811 2.705 1.00 34.75 86 TRP A O 1
#

pLDDT: mean 84.27, std 14.67, range [34.75, 95.94]

Solvent-accessible surface area (backbone atoms only — not comparable to full-atom values): 5482 Å² total; per-residue (Å²): 117,65,84,80,63,86,77,66,60,77,69,32,38,46,76,47,77,55,96,87,40,83,41,75,46,70,40,59,70,50,41,50,50,43,22,62,53,37,36,65,52,74,46,74,69,67,72,95,43,69,74,60,50,54,53,41,50,53,52,22,69,74,69,74,45,91,72,82,46,66,49,78,49,67,77,40,94,64,79,70,66,78,92,76,84,129

Radius of gyration: 16.43 Å; Cα contacts (8 Å, |Δi|>4): 94; chains: 1; bounding box: 41×33×37 Å

Mean predicted aligned error: 7.3 Å